Protein AF-A0A6M8W5T5-F1 (afdb_monomer)

pLDDT: mean 90.15, std 16.6, range [39.41, 98.88]

Sequence (174 aa):
MRHSLTGTAMTLIALASTPSLADEFTVELSGLNFVYNGQTNGDIDLVIAPGDSVRWVWVSGSHNVVSGNPDDPDEGEEFFSGVPVPPPAEFLHTFEDAGDFPYHCEIHGGFGMVSTVKVRCPADFNQDLNVNTQDVLAFLNAWTAGEDSADFNSDGTVNTQDVLAFLNAWTSGC

Radius of gyration: 22.2 Å; Cα contacts (8 Å, |Δi|>4): 314; chains: 1; bounding box: 78×30×58 Å

Mean predicted aligned error: 7.52 Å

Foldseek 3Di:
DDDDDDDDDDDPPPPPPDPDQAEEAEWEDDDLFTDHPNATFARDDAEGAAFHKYKYAYDFDWWWKWWDAAPPPCIRVQHTRDATGHPGDMDMDGHRAADKIKIATHVRSVVRRIYIHGYDQLLVLVPPRDNDVVSVVNLVVCLVVQHPSLCSVVPRGRDVVSVVNSVVSSVVDD

Solvent-accessible surface area (backbone atoms only — not comparable to full-atom values): 10021 Å² total; per-residue (Å²): 136,84,84,81,81,83,78,79,81,78,80,78,78,78,79,74,79,69,76,78,71,66,50,80,44,71,35,36,30,45,76,75,29,40,36,40,100,90,28,46,18,74,67,36,87,48,74,44,44,45,52,20,29,45,33,41,37,42,73,36,55,68,46,36,48,27,25,31,54,83,90,43,96,62,46,37,73,87,39,60,67,56,76,67,44,52,54,87,48,72,44,77,50,68,41,56,61,64,44,78,47,36,26,22,17,84,95,37,28,95,77,54,19,29,33,50,46,35,27,45,42,85,40,30,60,71,67,79,83,61,77,48,73,63,17,56,52,46,44,52,52,33,47,76,70,63,36,77,85,26,28,63,71,67,82,85,58,70,52,72,64,18,55,52,47,44,52,50,42,50,72,70,52,107

Nearest PDB structures (foldseek):
  7pcy-assembly1_A  TM=7.914E-01  e=1.635E-06  Ulva prolifera
  7zqe-assembly1_M  TM=7.454E-01  e=1.970E-06  Chlamydomonas reinhardtii
  5fc9-assembly1_D  TM=7.138E-01  e=3.041E-06  Nitrosopumilus maritimus SCM1
  1plb-assembly1_A  TM=7.252E-01  e=1.837E-05  Petroselinum crispum
  1f56-assembly1_A  TM=6.687E-01  e=7.647E-05  Spinacia oleracea

Secondary structure (DSSP, 8-state):
-----------------PPPPPPEEEEEEETTEEEETTEEGGG--EEE-TT-EEEEEE-SSSB--EESSTT-TTTTSS-B--S-BPSS-EEEEE--S-EEEEEE-TTTGGGT-EEEEEE--TT-TTSSS--SHHHHHHHHHHHHHT-GGG-TT-SS--SHHHHHHHHHHHHH--

Structure (mmCIF, N/CA/C/O backbone):
data_AF-A0A6M8W5T5-F1
#
_entry.id   AF-A0A6M8W5T5-F1
#
loop_
_atom_site.group_PDB
_atom_site.id
_atom_site.type_symbol
_atom_site.label_atom_id
_atom_site.label_alt_id
_atom_site.label_comp_id
_atom_site.label_asym_id
_atom_site.label_entity_id
_atom_site.label_seq_id
_atom_site.pdbx_PDB_ins_code
_atom_site.Cartn_x
_atom_site.Cartn_y
_atom_site.Cartn_z
_atom_site.occupancy
_atom_site.B_iso_or_equiv
_atom_site.auth_seq_id
_atom_site.auth_comp_id
_atom_site.auth_asym_id
_atom_site.auth_atom_id
_atom_site.pdbx_PDB_model_num
ATOM 1 N N . MET A 1 1 ? -58.620 10.870 36.377 1.00 42.72 1 MET A N 1
ATOM 2 C CA . MET A 1 1 ? -57.553 11.584 35.644 1.00 42.72 1 MET A CA 1
ATOM 3 C C . MET A 1 1 ? -56.824 10.551 34.804 1.00 42.72 1 MET A C 1
ATOM 5 O O . MET A 1 1 ? -56.357 9.568 35.362 1.00 42.72 1 MET A O 1
ATOM 9 N N . ARG A 1 2 ? -56.865 10.678 33.475 1.00 39.41 2 ARG A N 1
ATOM 10 C CA . ARG A 1 2 ? -56.184 9.772 32.539 1.00 39.41 2 ARG A CA 1
ATOM 11 C C . ARG A 1 2 ? -54.843 10.415 32.191 1.00 39.41 2 ARG A C 1
ATOM 13 O O . ARG A 1 2 ? -54.846 11.505 31.631 1.00 39.41 2 ARG A O 1
ATOM 20 N N . HIS A 1 3 ? -53.730 9.779 32.548 1.00 39.47 3 HIS A N 1
ATOM 21 C CA . HIS A 1 3 ? -52.411 10.203 32.085 1.00 39.47 3 HIS A CA 1
ATOM 22 C C . HIS A 1 3 ? -52.172 9.605 30.697 1.00 39.47 3 HIS A C 1
ATOM 24 O O . HIS A 1 3 ? -52.143 8.388 30.532 1.00 39.47 3 HIS A O 1
ATOM 30 N N . SER A 1 4 ? -52.086 10.481 29.699 1.00 39.97 4 SER A N 1
ATOM 31 C CA . SER A 1 4 ? -51.701 10.147 28.331 1.00 39.97 4 SER A CA 1
ATOM 32 C C . SER A 1 4 ? -50.185 9.976 28.286 1.00 39.97 4 SER A C 1
ATOM 34 O O . SER A 1 4 ? -49.460 10.935 28.538 1.00 39.97 4 SER A O 1
ATOM 36 N N . LEU A 1 5 ? -49.706 8.770 27.983 1.00 47.69 5 LEU A N 1
ATOM 37 C CA . LEU A 1 5 ? -48.304 8.513 27.659 1.00 47.69 5 LEU A CA 1
ATOM 38 C C . LEU A 1 5 ? -48.113 8.792 26.164 1.00 47.69 5 LEU A C 1
ATOM 40 O O . LEU A 1 5 ? -48.530 8.002 25.321 1.00 47.69 5 LEU A O 1
ATOM 44 N N . THR A 1 6 ? -47.526 9.937 25.828 1.00 47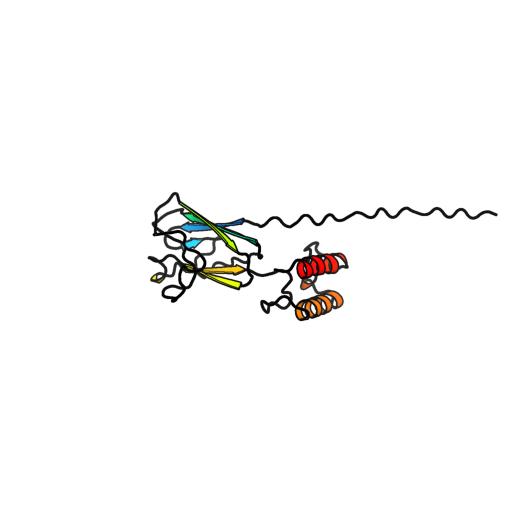.41 6 THR A N 1
ATOM 45 C CA . THR A 1 6 ? -47.019 10.214 24.479 1.00 47.41 6 THR A CA 1
ATOM 46 C C . THR A 1 6 ? -45.686 9.494 24.314 1.00 47.41 6 THR A C 1
ATOM 48 O O . THR A 1 6 ? -44.677 9.936 24.858 1.00 47.41 6 THR A O 1
ATOM 51 N N . GLY A 1 7 ? -45.692 8.361 23.610 1.00 40.75 7 GLY A N 1
ATOM 52 C CA . GLY A 1 7 ? -44.473 7.676 23.191 1.00 40.75 7 GLY A CA 1
ATOM 53 C C . GLY A 1 7 ? -43.832 8.421 22.024 1.00 40.75 7 GLY A C 1
ATO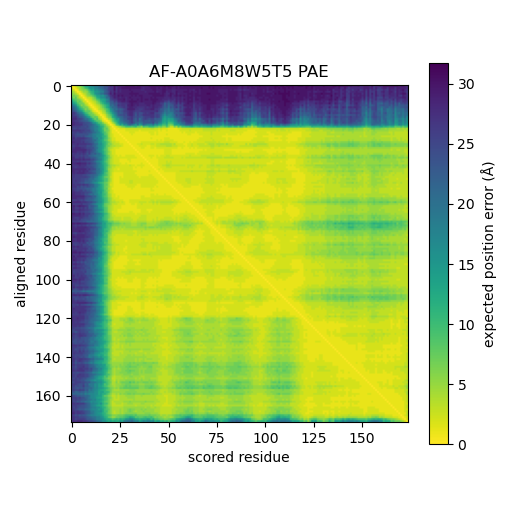M 54 O O . GLY A 1 7 ? -44.422 8.516 20.950 1.00 40.75 7 GLY A O 1
ATOM 55 N N . THR A 1 8 ? -42.641 8.970 22.235 1.00 52.69 8 THR A N 1
ATOM 56 C CA . THR A 1 8 ? -41.778 9.474 21.165 1.00 52.69 8 THR A CA 1
ATOM 57 C C . THR A 1 8 ? -41.248 8.280 20.376 1.00 52.69 8 THR A C 1
ATOM 59 O O . THR A 1 8 ? -40.567 7.418 20.926 1.00 52.69 8 THR A O 1
ATOM 62 N N . ALA A 1 9 ? -41.582 8.207 19.088 1.00 47.34 9 ALA A N 1
ATOM 63 C CA . ALA A 1 9 ? -40.985 7.244 18.175 1.00 47.34 9 ALA A CA 1
ATOM 64 C C . ALA A 1 9 ? -39.508 7.613 17.974 1.00 47.34 9 ALA A C 1
ATOM 66 O O . ALA A 1 9 ? -39.195 8.662 17.416 1.00 47.34 9 ALA A O 1
ATOM 67 N N . MET A 1 10 ? -38.607 6.771 18.477 1.00 46.09 10 MET A N 1
ATOM 68 C CA . MET A 1 10 ? -37.177 6.858 18.206 1.00 46.09 10 MET A CA 1
ATOM 69 C C . MET A 1 10 ? -36.959 6.298 16.800 1.00 46.09 10 MET A C 1
ATOM 71 O O . MET A 1 10 ? -37.089 5.096 16.575 1.00 46.09 10 MET A O 1
ATOM 75 N N . THR A 1 11 ? -36.731 7.181 15.831 1.00 45.66 11 THR A N 1
ATOM 76 C CA . THR A 1 11 ? -36.422 6.784 14.458 1.00 45.66 11 THR A CA 1
ATOM 77 C C . THR A 1 11 ? -35.074 6.075 14.464 1.00 45.66 11 THR A C 1
ATOM 79 O O . THR A 1 11 ? -34.041 6.698 14.696 1.00 45.66 11 THR A O 1
ATOM 82 N N . LEU A 1 12 ? -35.092 4.764 14.240 1.00 42.62 12 LEU A N 1
ATOM 83 C CA . LEU A 1 12 ? -33.890 3.978 14.008 1.00 42.62 12 LEU A CA 1
ATOM 84 C C . LEU A 1 12 ? -33.344 4.395 12.635 1.00 42.62 12 LEU A C 1
ATOM 86 O O . LEU A 1 12 ? -33.895 4.012 11.603 1.00 42.62 12 LEU A O 1
ATOM 90 N N . ILE A 1 13 ? -32.314 5.241 12.615 1.00 50.00 13 ILE A N 1
ATOM 91 C CA . ILE A 1 13 ? -31.537 5.482 11.399 1.00 50.00 13 ILE A CA 1
ATOM 92 C C . ILE A 1 13 ? -30.763 4.190 11.164 1.00 50.00 13 ILE A C 1
ATOM 94 O O . ILE A 1 13 ? -29.824 3.879 11.893 1.00 50.00 13 ILE A O 1
ATOM 98 N N . ALA A 1 14 ? -31.208 3.396 10.192 1.00 44.97 14 ALA A N 1
ATOM 99 C CA . ALA A 1 14 ? -30.403 2.307 9.675 1.00 44.97 14 ALA A CA 1
ATOM 100 C C . ALA A 1 14 ? -29.164 2.937 9.027 1.00 44.97 14 ALA A C 1
ATOM 102 O O . ALA A 1 14 ? -29.251 3.509 7.941 1.00 44.97 14 ALA A O 1
ATOM 103 N N . LEU A 1 15 ? -28.034 2.883 9.731 1.00 48.03 15 LEU A N 1
ATOM 104 C CA . LEU A 1 15 ? -26.717 3.097 9.148 1.00 48.03 15 LEU A CA 1
ATOM 105 C C . LEU A 1 15 ? -26.508 1.952 8.158 1.00 48.03 15 LEU A C 1
ATOM 107 O O . LEU A 1 15 ? -26.137 0.845 8.540 1.00 48.03 15 LEU A O 1
ATOM 111 N N . ALA A 1 16 ? -26.852 2.186 6.895 1.00 46.28 16 ALA A N 1
ATOM 112 C CA . ALA A 1 16 ? -26.384 1.333 5.823 1.00 46.28 16 ALA A CA 1
ATOM 113 C C . ALA A 1 16 ? -24.865 1.511 5.781 1.00 46.28 16 ALA A C 1
ATOM 115 O O . ALA A 1 16 ? -24.383 2.562 5.364 1.00 46.28 16 ALA A O 1
ATOM 116 N N . SER A 1 17 ? -24.126 0.516 6.267 1.00 44.91 17 SER A N 1
ATOM 117 C CA . SER A 1 17 ? -22.709 0.372 5.973 1.00 44.91 17 SER A CA 1
ATOM 118 C C . SER A 1 17 ? -22.602 0.185 4.465 1.00 44.91 17 SER A C 1
ATOM 120 O O . SER A 1 17 ? -22.859 -0.892 3.926 1.00 44.91 17 SER A O 1
ATOM 122 N N . THR A 1 18 ? -22.322 1.271 3.749 1.00 46.09 18 THR A N 1
ATOM 123 C CA . THR A 1 18 ? -21.820 1.152 2.386 1.00 46.09 18 THR A CA 1
ATOM 124 C C . THR A 1 18 ? -20.559 0.302 2.482 1.00 46.09 18 THR A C 1
ATOM 126 O O . THR A 1 18 ? -19.705 0.647 3.303 1.00 46.09 18 THR A O 1
ATOM 129 N N . PRO A 1 19 ? -20.430 -0.803 1.726 1.00 47.81 19 PRO A N 1
ATOM 130 C CA . PRO A 1 19 ? -19.127 -1.434 1.606 1.00 47.81 19 PRO A CA 1
ATOM 131 C C . PRO A 1 19 ? -18.157 -0.333 1.185 1.00 47.81 19 PRO A C 1
ATOM 133 O O . PRO A 1 19 ? -18.463 0.426 0.259 1.00 47.81 19 PRO A O 1
ATOM 136 N N . SER A 1 20 ? -17.058 -0.186 1.924 1.00 57.50 20 SER A N 1
ATOM 137 C CA . SER A 1 20 ? -15.935 0.603 1.438 1.00 57.50 20 SER A CA 1
ATOM 138 C C . SER A 1 20 ? -15.617 0.056 0.052 1.00 57.50 20 SER A C 1
ATOM 140 O O . SER A 1 20 ? -15.430 -1.152 -0.098 1.00 57.50 20 SER A O 1
ATOM 142 N N . LEU A 1 21 ? -15.699 0.895 -0.978 1.00 65.12 21 LEU A N 1
ATOM 143 C CA . LEU A 1 21 ? -15.185 0.501 -2.283 1.00 65.12 21 LEU A CA 1
ATOM 144 C C . LEU A 1 21 ? -13.679 0.293 -2.105 1.00 65.12 21 LEU A C 1
ATOM 146 O O . LEU A 1 21 ? -13.058 1.058 -1.377 1.00 65.12 21 LEU A O 1
ATOM 150 N N . ALA A 1 22 ? -13.130 -0.745 -2.732 1.00 84.56 22 ALA A N 1
ATOM 151 C CA . ALA A 1 22 ? -11.688 -0.890 -2.873 1.00 84.56 22 ALA A CA 1
ATOM 152 C C . ALA A 1 22 ? -11.108 0.400 -3.468 1.00 84.56 22 ALA A C 1
ATOM 154 O O . ALA A 1 22 ? -11.587 0.860 -4.516 1.00 84.56 22 ALA A O 1
ATOM 155 N N . ASP A 1 23 ? -10.115 0.975 -2.798 1.00 93.25 23 ASP A N 1
ATOM 156 C CA . ASP A 1 23 ? -9.434 2.178 -3.254 1.00 93.25 23 ASP A CA 1
ATOM 157 C C . ASP A 1 23 ? -8.345 1.824 -4.278 1.00 93.25 23 ASP A C 1
ATOM 159 O O . ASP A 1 23 ? -7.817 0.710 -4.329 1.00 93.25 23 ASP A O 1
ATOM 163 N N . GLU A 1 24 ? -8.013 2.786 -5.141 1.00 96.62 24 GLU A N 1
ATOM 164 C CA . GLU A 1 24 ? -6.938 2.649 -6.122 1.00 96.62 24 GLU A CA 1
ATOM 165 C C . GLU A 1 24 ? -5.869 3.722 -5.898 1.00 96.62 24 GLU A C 1
ATOM 167 O O . GLU A 1 24 ? -6.149 4.924 -5.913 1.00 96.62 24 GLU A O 1
ATOM 172 N N . PHE A 1 25 ? -4.622 3.283 -5.753 1.00 98.12 25 PHE A N 1
ATOM 173 C CA . PHE A 1 25 ? -3.457 4.131 -5.521 1.00 98.12 25 PHE A CA 1
ATOM 174 C C . PHE A 1 25 ? -2.571 4.156 -6.762 1.00 98.12 25 PHE A C 1
ATOM 176 O O . PHE A 1 25 ? -2.310 3.121 -7.363 1.00 98.12 25 PHE A O 1
ATOM 183 N N . THR A 1 26 ? -2.077 5.329 -7.163 1.00 98.56 26 THR A N 1
ATOM 184 C CA . THR A 1 26 ? -1.226 5.460 -8.359 1.00 98.56 26 THR A CA 1
ATOM 185 C C . THR A 1 26 ? 0.239 5.673 -7.990 1.00 98.56 26 THR A C 1
ATOM 187 O O . THR A 1 26 ? 0.566 6.648 -7.318 1.00 98.56 26 THR A O 1
ATOM 190 N N . VAL A 1 27 ? 1.123 4.811 -8.495 1.00 98.81 27 VAL A N 1
ATOM 191 C CA . VAL A 1 27 ? 2.585 4.933 -8.402 1.00 98.81 27 VAL A CA 1
ATOM 192 C C . VAL A 1 27 ? 3.153 5.225 -9.789 1.00 98.81 27 VAL A C 1
ATOM 194 O O . VAL A 1 27 ? 2.951 4.469 -10.737 1.00 98.81 27 VAL A O 1
ATOM 197 N N . GLU A 1 28 ? 3.903 6.309 -9.933 1.00 98.75 28 GLU A N 1
ATOM 198 C CA . GLU A 1 28 ? 4.519 6.675 -11.209 1.00 98.75 28 GLU A CA 1
ATOM 199 C C . GLU A 1 28 ? 5.922 6.076 -11.350 1.00 98.75 28 GLU A C 1
ATOM 201 O O . GLU A 1 28 ? 6.712 6.072 -10.409 1.00 98.75 28 GLU A O 1
ATOM 206 N N . LEU A 1 29 ? 6.265 5.607 -12.550 1.00 98.62 29 LEU A N 1
ATOM 207 C CA . LEU A 1 29 ? 7.611 5.171 -12.915 1.00 98.62 29 LEU A CA 1
ATOM 208 C C . LEU A 1 29 ? 8.272 6.288 -13.725 1.00 98.62 29 LEU A C 1
ATOM 210 O O . LEU A 1 29 ? 7.935 6.521 -14.891 1.00 98.62 29 LEU A O 1
ATOM 214 N N . SER A 1 30 ? 9.193 7.009 -13.086 1.00 97.94 30 SER A N 1
ATOM 215 C CA . SER A 1 30 ? 9.803 8.227 -13.620 1.00 97.94 30 SER A CA 1
ATOM 216 C C . SER A 1 30 ? 11.308 8.267 -13.346 1.00 97.94 30 SER A C 1
ATOM 218 O O . SER A 1 30 ? 11.761 8.159 -12.206 1.00 97.94 30 SER A O 1
ATOM 220 N N . GLY A 1 31 ? 12.115 8.434 -14.395 1.00 96.19 31 GLY A N 1
ATOM 221 C CA . GLY A 1 31 ? 13.569 8.337 -14.322 1.00 96.19 31 GLY A CA 1
ATOM 222 C C . GLY A 1 31 ? 14.025 6.949 -13.870 1.00 96.19 31 GLY A C 1
ATOM 223 O O . GLY A 1 31 ? 13.847 5.978 -14.589 1.00 96.19 31 GLY A O 1
ATOM 224 N N . LEU A 1 32 ? 14.642 6.874 -12.691 1.00 96.06 32 LEU A N 1
ATOM 225 C CA . LEU A 1 32 ? 15.043 5.620 -12.036 1.00 96.06 32 LEU A CA 1
ATOM 226 C C . LEU A 1 32 ? 14.222 5.360 -10.764 1.00 96.06 32 LEU A C 1
ATOM 228 O O . LEU A 1 32 ? 14.692 4.681 -9.855 1.00 96.06 32 LEU A O 1
ATOM 232 N N . ASN A 1 33 ? 13.032 5.957 -10.669 1.00 98.44 33 ASN A N 1
ATOM 233 C CA . ASN A 1 33 ? 12.254 5.969 -9.443 1.00 98.44 33 ASN A CA 1
ATOM 234 C C . ASN A 1 33 ? 10.835 5.447 -9.657 1.00 98.44 33 ASN A C 1
ATOM 236 O O . ASN A 1 33 ? 10.162 5.826 -10.618 1.00 98.44 33 ASN A O 1
ATOM 240 N N . PHE A 1 34 ? 10.360 4.664 -8.694 1.00 98.69 34 PHE A N 1
ATOM 241 C CA . PHE A 1 34 ? 8.951 4.689 -8.318 1.00 98.69 34 PHE A CA 1
ATOM 242 C C . PHE A 1 34 ? 8.671 5.992 -7.575 1.00 98.69 34 PHE A C 1
ATOM 244 O O . PHE A 1 34 ? 9.506 6.413 -6.773 1.00 98.69 34 PHE A O 1
ATOM 251 N N . VAL A 1 35 ? 7.529 6.625 -7.830 1.00 98.69 35 VAL A N 1
ATOM 252 C CA . VAL A 1 35 ? 7.134 7.900 -7.225 1.00 98.69 35 VAL A CA 1
ATOM 253 C C . VAL A 1 35 ? 5.701 7.811 -6.715 1.00 98.69 35 VAL A C 1
ATOM 255 O O . VAL A 1 35 ? 4.788 7.485 -7.470 1.00 98.69 35 VAL A O 1
ATOM 258 N N . TYR A 1 36 ? 5.499 8.145 -5.444 1.00 98.50 36 TYR A N 1
ATOM 259 C CA . TYR A 1 36 ? 4.181 8.234 -4.814 1.00 98.50 36 TYR A CA 1
ATOM 260 C C . TYR A 1 36 ? 4.186 9.379 -3.804 1.00 98.50 36 TYR A C 1
ATOM 262 O O . TYR A 1 36 ? 5.097 9.465 -2.987 1.00 98.50 36 TYR A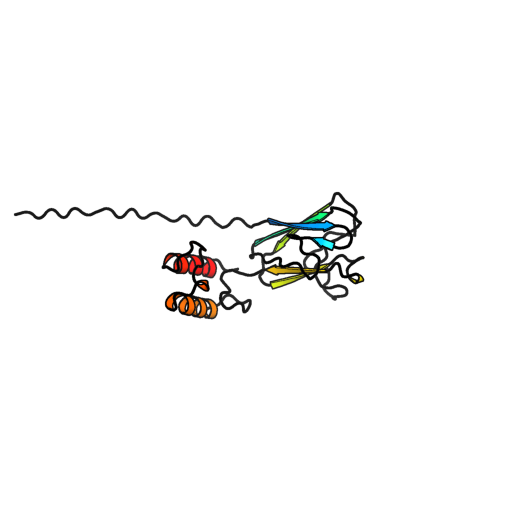 O 1
ATOM 270 N N . ASN A 1 37 ? 3.217 10.298 -3.883 1.00 96.88 37 ASN A N 1
ATOM 271 C CA . ASN A 1 37 ? 3.110 11.460 -2.984 1.00 96.88 37 ASN A CA 1
ATOM 272 C C . ASN A 1 37 ? 4.426 12.250 -2.780 1.00 96.88 37 ASN A C 1
ATOM 274 O O . ASN A 1 37 ? 4.688 12.798 -1.711 1.00 96.88 37 ASN A O 1
ATOM 278 N N . GLY A 1 38 ? 5.268 12.324 -3.818 1.00 96.00 38 GLY A N 1
ATOM 279 C CA . GLY A 1 38 ? 6.568 13.006 -3.780 1.00 96.00 38 GLY A CA 1
ATOM 280 C C . GLY A 1 38 ? 7.706 12.217 -3.118 1.00 96.00 38 GLY A C 1
ATOM 281 O O . GLY A 1 38 ? 8.837 12.699 -3.112 1.00 96.00 38 GLY A O 1
ATOM 282 N N . GLN A 1 39 ? 7.434 11.020 -2.600 1.00 98.25 39 GLN A N 1
ATOM 283 C CA . GLN A 1 39 ? 8.429 10.062 -2.120 1.00 98.25 39 GLN A CA 1
ATOM 284 C C . GLN A 1 39 ? 8.911 9.174 -3.266 1.00 98.25 39 GLN A C 1
ATOM 286 O O . GLN A 1 39 ? 8.212 9.013 -4.271 1.00 98.25 39 GLN A O 1
ATOM 291 N N . THR A 1 40 ? 10.097 8.582 -3.111 1.00 98.38 40 THR A N 1
ATOM 292 C CA . THR A 1 40 ? 10.706 7.751 -4.153 1.00 98.38 40 THR A CA 1
ATOM 293 C C . THR A 1 40 ? 11.239 6.425 -3.633 1.00 98.38 40 THR A C 1
ATOM 295 O O . THR A 1 40 ? 11.903 6.398 -2.601 1.00 98.38 40 THR A O 1
ATOM 298 N N . ASN A 1 41 ? 11.043 5.351 -4.402 1.00 97.94 41 ASN A N 1
ATOM 299 C CA . ASN A 1 41 ? 11.620 4.025 -4.145 1.00 97.94 41 ASN A CA 1
ATOM 300 C C . ASN A 1 41 ? 11.376 3.531 -2.705 1.00 97.94 41 ASN A C 1
ATOM 302 O O . ASN A 1 41 ? 10.232 3.503 -2.253 1.00 97.94 41 ASN A O 1
ATOM 306 N N . GLY A 1 42 ? 12.436 3.150 -1.986 1.00 95.88 42 GLY A N 1
ATOM 307 C CA . GLY A 1 42 ? 12.360 2.653 -0.612 1.00 95.88 42 GLY A CA 1
ATOM 308 C C . GLY A 1 42 ? 11.889 3.685 0.417 1.00 95.88 42 GLY A C 1
ATOM 309 O O . GLY A 1 42 ? 11.568 3.296 1.534 1.00 95.88 42 GLY A O 1
ATOM 310 N N . ASP A 1 43 ? 11.811 4.971 0.054 1.00 97.75 43 ASP A N 1
ATOM 311 C CA . ASP A 1 43 ? 11.282 6.028 0.927 1.00 97.75 43 ASP A CA 1
ATOM 312 C C . ASP A 1 43 ? 9.758 6.215 0.788 1.00 97.75 43 ASP A C 1
ATOM 314 O O . ASP A 1 43 ? 9.178 7.039 1.499 1.00 97.75 43 ASP A O 1
ATOM 318 N N . ILE A 1 44 ? 9.105 5.507 -0.143 1.00 98.38 44 ILE A N 1
ATOM 319 C CA . ILE A 1 44 ? 7.643 5.524 -0.299 1.00 98.38 44 ILE A CA 1
ATOM 320 C C . ILE A 1 44 ? 6.985 4.916 0.944 1.00 98.38 44 ILE A C 1
ATOM 322 O O . ILE A 1 44 ? 7.326 3.810 1.356 1.00 98.38 44 ILE A O 1
ATOM 326 N N . ASP A 1 45 ? 5.999 5.621 1.506 1.00 96.75 45 ASP A N 1
ATOM 327 C CA . ASP A 1 45 ? 5.140 5.106 2.574 1.00 96.75 45 ASP A CA 1
ATOM 328 C C . ASP A 1 45 ? 3.722 4.882 2.039 1.00 96.75 45 ASP A C 1
ATOM 330 O O . ASP A 1 45 ? 2.805 5.676 2.249 1.00 96.75 45 ASP A O 1
ATOM 334 N N . LEU A 1 46 ? 3.572 3.811 1.260 1.00 97.56 46 LEU A N 1
ATOM 335 C CA . LEU A 1 46 ? 2.291 3.381 0.714 1.00 97.56 46 LEU A CA 1
ATOM 336 C C . LEU A 1 46 ? 1.694 2.306 1.625 1.00 97.56 46 LEU A C 1
ATOM 338 O O . LEU A 1 46 ? 2.120 1.150 1.599 1.00 97.56 46 LEU A O 1
ATOM 342 N N . VAL A 1 47 ? 0.714 2.718 2.429 1.00 96.38 47 VAL A N 1
ATOM 343 C CA . VAL A 1 47 ? -0.102 1.840 3.272 1.00 96.38 47 VAL A CA 1
ATOM 344 C C . VAL A 1 47 ? -1.511 1.785 2.695 1.00 96.38 47 VAL A C 1
ATOM 346 O O . VAL A 1 47 ? -2.121 2.835 2.499 1.00 96.38 47 VAL A O 1
ATOM 349 N N . ILE A 1 48 ? -2.003 0.580 2.424 1.00 95.88 48 ILE A N 1
ATOM 350 C CA . ILE A 1 48 ? -3.329 0.324 1.838 1.00 95.88 48 ILE A CA 1
ATOM 351 C C . ILE A 1 48 ? -4.073 -0.741 2.649 1.00 95.88 48 ILE A C 1
ATOM 353 O O . ILE A 1 48 ? -3.460 -1.419 3.480 1.00 95.88 48 ILE A O 1
ATOM 357 N N . ALA A 1 49 ? -5.371 -0.905 2.416 1.00 93.44 49 ALA A N 1
ATOM 358 C CA . ALA A 1 49 ? -6.168 -1.970 3.010 1.00 93.44 49 ALA A CA 1
ATOM 359 C C . ALA A 1 49 ? -6.261 -3.200 2.082 1.00 93.44 49 ALA A C 1
ATOM 361 O O . ALA A 1 49 ? -6.119 -3.076 0.865 1.00 93.44 49 ALA A O 1
ATOM 362 N N . PRO A 1 50 ? -6.514 -4.398 2.636 1.00 92.94 50 PRO A N 1
ATOM 363 C CA . PRO A 1 50 ? -6.937 -5.555 1.853 1.00 92.94 50 PRO A CA 1
ATOM 364 C C . PRO A 1 50 ? -8.114 -5.217 0.926 1.00 92.94 50 PRO A C 1
ATOM 366 O O . PRO A 1 50 ? -9.066 -4.549 1.333 1.00 92.94 50 PRO A O 1
ATOM 369 N N . GLY A 1 51 ? -8.034 -5.675 -0.319 1.00 93.38 51 GLY A N 1
ATOM 370 C CA . GLY A 1 51 ? -8.957 -5.371 -1.410 1.00 93.38 51 GLY A CA 1
ATOM 371 C C . GLY A 1 51 ? -8.575 -4.137 -2.235 1.00 93.38 51 GLY A C 1
ATOM 372 O O . GLY A 1 51 ? -9.084 -3.985 -3.347 1.00 93.38 51 GLY A O 1
ATOM 373 N N . ASP A 1 52 ? -7.673 -3.275 -1.757 1.00 96.31 52 ASP A N 1
ATOM 374 C CA . ASP A 1 52 ? -7.218 -2.106 -2.513 1.00 96.31 52 ASP A CA 1
ATOM 375 C C . ASP A 1 52 ? -6.291 -2.499 -3.668 1.00 96.31 52 ASP A C 1
ATOM 377 O O . ASP A 1 52 ? -5.670 -3.566 -3.698 1.00 96.31 52 ASP A O 1
ATOM 381 N N . SER A 1 53 ? -6.178 -1.608 -4.652 1.00 97.88 53 SER A N 1
ATOM 382 C CA . SER A 1 53 ? -5.330 -1.812 -5.824 1.00 97.88 53 SER A CA 1
ATOM 383 C C . SER A 1 53 ? -4.252 -0.748 -5.964 1.00 97.88 53 SER A C 1
ATOM 385 O O . SER A 1 53 ? -4.464 0.429 -5.677 1.00 97.88 53 SER A O 1
ATOM 387 N N . VAL A 1 54 ? -3.098 -1.147 -6.496 1.00 98.81 54 VAL A N 1
ATOM 388 C CA . VAL A 1 54 ? -2.040 -0.224 -6.909 1.00 98.81 54 VAL A CA 1
ATOM 389 C C . VAL A 1 54 ? -1.927 -0.244 -8.427 1.00 98.81 54 VAL A C 1
ATOM 391 O O . VAL A 1 54 ? -1.765 -1.295 -9.052 1.00 98.81 54 VAL A O 1
ATOM 394 N N . ARG A 1 55 ? -2.028 0.942 -9.028 1.00 98.75 55 ARG A N 1
ATOM 395 C CA . ARG A 1 55 ? -1.776 1.204 -10.440 1.00 98.75 55 ARG A CA 1
ATOM 396 C C . ARG A 1 55 ? -0.387 1.798 -10.602 1.00 98.75 55 ARG A C 1
ATOM 398 O O . ARG A 1 55 ? -0.131 2.929 -10.194 1.00 98.75 55 ARG A O 1
ATOM 405 N N . TRP A 1 56 ? 0.491 1.081 -11.278 1.00 98.88 56 TRP A N 1
ATOM 406 C CA . TRP A 1 56 ? 1.768 1.615 -11.724 1.00 98.88 56 TRP A CA 1
ATOM 407 C C . TRP A 1 56 ? 1.617 2.241 -13.109 1.00 98.88 56 TRP A C 1
ATOM 409 O O . TRP A 1 56 ? 1.056 1.619 -14.012 1.00 98.88 56 TRP A O 1
ATOM 419 N N . VAL A 1 57 ? 2.113 3.467 -13.289 1.00 98.81 57 VAL A N 1
ATOM 420 C CA . VAL A 1 57 ? 1.984 4.242 -14.536 1.00 98.81 57 VAL A CA 1
ATOM 421 C C . VAL A 1 57 ? 3.357 4.672 -15.037 1.00 98.81 57 VAL A C 1
ATOM 423 O O . VAL A 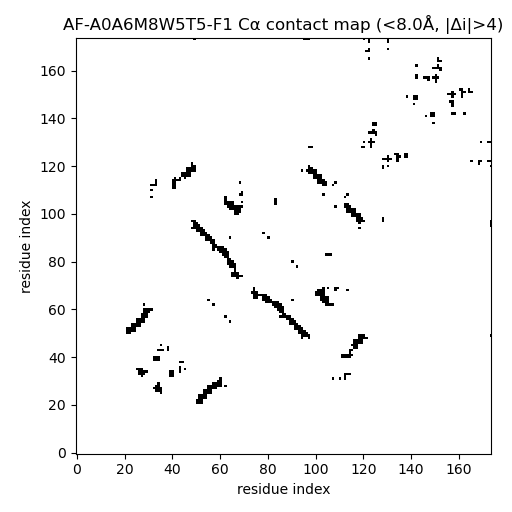1 57 ? 4.120 5.325 -14.328 1.00 98.81 57 VAL A O 1
ATOM 426 N N . TRP A 1 58 ? 3.677 4.340 -16.286 1.00 98.56 58 TRP A N 1
ATOM 427 C CA . TRP A 1 58 ? 4.968 4.656 -16.881 1.00 98.56 58 TRP A CA 1
ATOM 428 C C . TRP A 1 58 ? 4.970 6.092 -17.383 1.00 98.56 58 TRP A C 1
ATOM 430 O O . TRP A 1 58 ? 4.245 6.435 -18.319 1.00 98.56 58 TRP A O 1
ATOM 440 N N . VAL A 1 59 ? 5.836 6.918 -16.802 1.00 98.62 59 VAL A N 1
ATOM 441 C CA . VAL A 1 59 ? 6.005 8.327 -17.179 1.00 98.62 59 VAL A CA 1
ATOM 442 C C . VAL A 1 59 ? 7.226 8.512 -18.080 1.00 98.62 59 VAL A C 1
ATOM 444 O O . VAL A 1 59 ? 7.181 9.268 -19.051 1.00 98.62 59 VAL A O 1
ATOM 447 N N . SER A 1 60 ? 8.324 7.805 -17.807 1.00 98.25 60 SER A N 1
ATOM 448 C CA . SER A 1 60 ? 9.550 7.856 -18.618 1.00 98.25 60 SER A CA 1
ATOM 449 C C . SER A 1 60 ? 10.392 6.595 -18.429 1.00 98.25 60 SER A C 1
ATOM 451 O O . SER A 1 60 ? 10.184 5.890 -17.453 1.00 98.25 60 SER A O 1
ATOM 453 N N . GLY A 1 61 ? 11.366 6.361 -19.314 1.00 97.12 61 GLY A N 1
ATOM 454 C CA . GLY A 1 61 ? 12.290 5.224 -19.208 1.00 97.12 61 GLY A CA 1
ATOM 455 C C . GLY A 1 61 ? 11.652 3.891 -19.599 1.00 97.12 61 GLY A C 1
ATOM 456 O O . GLY A 1 61 ? 10.479 3.847 -19.941 1.00 97.12 61 GLY A O 1
ATOM 457 N N . SER A 1 62 ? 12.433 2.810 -19.625 1.00 98.12 62 SER A N 1
ATOM 458 C CA . SER A 1 62 ? 11.925 1.458 -19.895 1.00 98.12 62 SER A CA 1
ATOM 459 C C . SER A 1 62 ? 11.910 0.677 -18.592 1.00 98.12 62 SER A C 1
ATOM 461 O O . SER A 1 62 ? 12.973 0.488 -18.008 1.00 98.12 62 SER A O 1
ATOM 463 N N . HIS A 1 63 ? 10.744 0.230 -18.135 1.00 98.62 63 HIS A N 1
ATOM 464 C CA . HIS A 1 63 ? 10.601 -0.373 -16.807 1.00 98.62 63 HIS A CA 1
ATOM 465 C C . HIS A 1 63 ? 9.598 -1.518 -16.783 1.00 98.62 63 HIS A C 1
ATOM 467 O O . HIS A 1 63 ? 8.803 -1.679 -17.709 1.00 98.62 63 HIS A O 1
ATOM 473 N N . ASN A 1 64 ? 9.627 -2.267 -15.690 1.00 98.56 64 ASN A N 1
ATOM 474 C CA . ASN A 1 64 ? 8.589 -3.186 -15.262 1.00 98.56 64 ASN A CA 1
ATOM 475 C C . ASN A 1 64 ? 8.396 -3.119 -13.748 1.00 98.56 64 ASN A C 1
ATOM 477 O O . ASN A 1 64 ? 9.123 -2.405 -13.053 1.00 98.56 64 ASN A O 1
ATOM 481 N N . VAL A 1 65 ? 7.379 -3.833 -13.283 1.00 98.69 65 VAL A N 1
ATOM 482 C CA . VAL A 1 65 ? 7.037 -4.001 -11.878 1.00 98.69 65 VAL A CA 1
ATOM 483 C C . VAL A 1 65 ? 6.979 -5.497 -11.611 1.00 98.69 65 VAL A C 1
ATOM 485 O O . VAL A 1 65 ? 6.204 -6.218 -12.247 1.00 98.69 65 VAL A O 1
ATOM 488 N N . VAL A 1 66 ? 7.826 -5.947 -10.698 1.00 98.56 66 VAL A N 1
ATOM 489 C CA . VAL A 1 66 ? 7.996 -7.353 -10.342 1.00 98.56 66 VAL A CA 1
ATOM 490 C C . VAL A 1 66 ? 7.933 -7.469 -8.831 1.00 98.56 66 VAL A C 1
ATOM 492 O O . VAL A 1 66 ? 8.622 -6.716 -8.144 1.00 98.56 66 VAL A O 1
ATOM 495 N N . SER A 1 67 ? 7.082 -8.350 -8.313 1.00 98.50 67 SER A N 1
ATOM 496 C CA . SER A 1 67 ? 7.004 -8.634 -6.878 1.00 98.50 67 SER A CA 1
ATOM 497 C C . SER A 1 67 ? 8.296 -9.275 -6.364 1.00 98.50 67 SER A C 1
ATOM 499 O O . SER A 1 67 ? 8.982 -9.961 -7.114 1.00 98.50 67 SER A O 1
ATOM 501 N N . GLY A 1 68 ? 8.599 -9.117 -5.079 1.00 97.62 68 GLY A N 1
ATOM 502 C CA . GLY A 1 68 ? 9.830 -9.618 -4.461 1.00 97.62 68 GLY A CA 1
ATOM 503 C C . GLY A 1 68 ? 10.957 -8.582 -4.441 1.00 97.62 68 GLY A C 1
ATOM 504 O O . GLY A 1 68 ? 10.885 -7.526 -5.087 1.00 97.62 68 GLY A O 1
ATOM 505 N N . ASN A 1 69 ? 12.011 -8.871 -3.677 1.00 96.06 69 ASN A N 1
ATOM 506 C CA . ASN A 1 69 ? 13.263 -8.125 -3.782 1.00 96.06 69 ASN A CA 1
ATOM 507 C C . ASN A 1 69 ? 14.073 -8.637 -4.985 1.00 96.06 69 ASN A C 1
ATOM 509 O O . ASN A 1 69 ? 13.855 -9.760 -5.436 1.00 96.06 69 ASN A O 1
ATOM 513 N N . PRO A 1 70 ? 15.024 -7.839 -5.500 1.00 95.38 70 PRO A N 1
ATOM 514 C CA . PRO A 1 70 ? 15.928 -8.314 -6.540 1.00 95.38 70 PRO A CA 1
ATOM 515 C C . PRO A 1 70 ? 16.659 -9.590 -6.115 1.00 95.38 70 PRO A C 1
ATOM 517 O O . PRO A 1 70 ? 17.199 -9.641 -5.007 1.00 95.38 70 PRO A O 1
ATOM 520 N N . ASP A 1 71 ? 16.720 -10.567 -7.020 1.00 91.31 71 ASP A N 1
ATOM 521 C CA . ASP A 1 71 ? 17.389 -11.864 -6.837 1.00 91.31 71 ASP A CA 1
ATOM 522 C C . ASP A 1 71 ? 16.703 -12.821 -5.834 1.00 91.31 71 ASP A C 1
ATOM 524 O O . ASP A 1 71 ? 17.255 -13.892 -5.537 1.00 91.31 71 ASP A O 1
ATOM 528 N N . ASP A 1 72 ? 15.511 -12.480 -5.327 1.00 92.00 72 ASP A N 1
ATOM 529 C CA . ASP A 1 72 ? 14.706 -13.406 -4.526 1.00 92.00 72 ASP A CA 1
ATOM 530 C C . ASP A 1 72 ? 14.266 -14.612 -5.390 1.00 92.00 72 ASP A C 1
ATOM 532 O O . ASP A 1 72 ? 13.962 -14.467 -6.577 1.00 92.00 72 ASP A O 1
ATOM 536 N N . PRO A 1 73 ? 14.239 -15.840 -4.836 1.00 93.50 73 PRO A N 1
ATOM 537 C CA . PRO A 1 73 ? 13.912 -17.043 -5.605 1.00 93.50 73 PRO A CA 1
ATOM 538 C C . PRO A 1 73 ? 12.461 -17.079 -6.110 1.00 93.50 73 PRO A C 1
ATOM 540 O O . PRO A 1 73 ? 12.182 -17.805 -7.062 1.00 93.50 73 PRO A O 1
ATOM 543 N N . ASP A 1 74 ? 11.576 -16.334 -5.454 1.00 92.25 74 ASP A N 1
ATOM 544 C CA . ASP A 1 74 ? 10.145 -16.167 -5.713 1.00 92.25 74 ASP A CA 1
ATOM 545 C C . ASP A 1 74 ? 9.814 -14.798 -6.346 1.00 92.25 74 ASP A C 1
ATOM 547 O O . ASP A 1 74 ? 8.652 -14.387 -6.409 1.00 92.25 74 ASP A O 1
ATOM 551 N N . GLU A 1 75 ? 10.828 -14.084 -6.849 1.00 94.25 75 GLU A N 1
ATOM 552 C CA . GLU A 1 75 ? 10.633 -12.848 -7.603 1.00 94.25 75 GLU A CA 1
ATOM 553 C C . GLU A 1 75 ? 9.629 -13.058 -8.756 1.00 94.25 75 GLU A C 1
ATOM 555 O O . GLU A 1 75 ? 9.751 -13.964 -9.584 1.00 94.25 75 GLU A O 1
ATOM 560 N N . GLY A 1 76 ? 8.623 -12.186 -8.815 1.00 96.62 76 GLY A N 1
ATOM 561 C CA . GLY A 1 76 ? 7.583 -12.188 -9.839 1.00 96.62 76 GLY A CA 1
ATOM 562 C C . GLY A 1 76 ? 6.507 -13.266 -9.697 1.00 96.62 76 GLY A C 1
ATOM 563 O O . GLY A 1 76 ? 5.627 -13.320 -10.560 1.00 96.62 76 GLY A O 1
ATOM 564 N N . GLU A 1 77 ? 6.539 -14.109 -8.654 1.00 96.31 77 GLU A N 1
ATOM 565 C CA . GLU A 1 77 ? 5.507 -15.136 -8.442 1.00 96.31 77 GLU A CA 1
ATOM 566 C C . GLU A 1 77 ? 4.138 -14.538 -8.075 1.00 96.31 77 GLU A C 1
ATOM 568 O O . GLU A 1 77 ? 3.119 -15.020 -8.571 1.00 96.31 77 GLU A O 1
ATOM 573 N N . GLU A 1 78 ? 4.113 -13.473 -7.266 1.00 96.31 78 GLU A N 1
ATOM 574 C CA . GLU A 1 78 ? 2.878 -12.797 -6.838 1.00 96.31 78 GLU A CA 1
ATOM 575 C C . GLU A 1 78 ? 2.322 -11.886 -7.943 1.00 96.31 78 GLU A C 1
ATOM 577 O O . GLU A 1 78 ? 1.157 -11.982 -8.336 1.00 96.31 78 GLU A O 1
ATOM 582 N N . PHE A 1 79 ? 3.168 -11.021 -8.510 1.00 98.25 79 PHE A N 1
ATOM 583 C CA . PHE A 1 79 ? 2.811 -10.239 -9.687 1.00 98.25 79 PHE A CA 1
ATOM 584 C C . PHE A 1 79 ? 4.009 -9.889 -10.565 1.00 98.25 79 PHE A C 1
ATOM 586 O O . PHE A 1 79 ? 5.117 -9.602 -10.111 1.00 98.25 79 PHE A O 1
ATOM 593 N N . PHE A 1 80 ? 3.740 -9.829 -11.868 1.00 98.38 80 PHE A N 1
ATOM 594 C CA . PHE A 1 80 ? 4.720 -9.488 -12.888 1.00 98.38 80 PHE A CA 1
ATOM 595 C C . PHE A 1 80 ? 4.053 -8.700 -14.015 1.00 98.38 80 PHE A C 1
ATOM 597 O O . PHE A 1 80 ? 3.182 -9.217 -14.720 1.00 98.38 80 PHE A O 1
ATOM 604 N N . SER A 1 81 ? 4.480 -7.453 -14.230 1.00 98.62 81 SER A N 1
ATOM 605 C CA . SER A 1 81 ? 3.905 -6.597 -15.277 1.00 98.62 81 SER A CA 1
ATOM 606 C C . SER A 1 81 ? 4.367 -6.960 -16.697 1.00 98.62 81 SER A C 1
ATOM 608 O O . SER A 1 81 ? 3.962 -6.306 -17.659 1.00 98.62 81 SER A O 1
ATOM 610 N N . GLY A 1 82 ? 5.249 -7.953 -16.847 1.00 98.19 82 GLY A N 1
ATOM 611 C CA . GLY A 1 82 ? 5.911 -8.291 -18.106 1.00 98.19 82 GLY A CA 1
ATOM 612 C C . GLY A 1 82 ? 7.345 -7.763 -18.196 1.00 98.19 82 GLY A C 1
ATOM 613 O O . GLY A 1 82 ? 7.892 -7.202 -17.248 1.00 98.19 82 GLY A O 1
ATOM 614 N N . VAL A 1 83 ? 7.960 -7.941 -19.368 1.00 97.81 83 VAL A N 1
ATOM 615 C CA . VAL A 1 83 ? 9.314 -7.433 -19.653 1.00 97.81 83 VAL A CA 1
ATOM 616 C C . VAL A 1 83 ? 9.367 -5.898 -19.584 1.00 97.81 83 VAL A C 1
ATOM 618 O O . VAL A 1 83 ? 8.344 -5.253 -19.823 1.00 97.81 83 VAL A O 1
ATOM 621 N N . PRO A 1 84 ? 10.540 -5.281 -19.339 1.00 98.31 84 PRO A N 1
ATOM 622 C CA . PRO A 1 84 ? 10.654 -3.829 -19.309 1.00 98.31 84 PRO A CA 1
ATOM 623 C C . PRO A 1 84 ? 10.220 -3.159 -20.621 1.00 98.31 84 PRO A C 1
ATOM 625 O O . PRO A 1 84 ? 10.746 -3.474 -21.691 1.00 98.31 84 PRO A O 1
ATOM 628 N N . VAL A 1 85 ? 9.306 -2.189 -20.533 1.00 98.62 85 VAL A N 1
ATOM 629 C CA . VAL A 1 85 ? 8.756 -1.437 -21.678 1.00 98.62 85 VAL A CA 1
ATOM 630 C C . VAL A 1 85 ? 8.788 0.076 -21.440 1.00 98.62 85 VAL A C 1
ATOM 632 O O . VAL A 1 85 ? 8.741 0.510 -20.286 1.00 98.62 85 VAL A O 1
ATOM 635 N N . PRO A 1 86 ? 8.870 0.905 -22.501 1.00 98.31 86 PRO A N 1
ATOM 636 C CA . PRO A 1 86 ? 8.725 2.352 -22.383 1.00 98.31 86 PRO A CA 1
ATOM 637 C C . PRO A 1 86 ? 7.251 2.792 -22.291 1.00 98.31 86 PRO A C 1
ATOM 639 O O . PRO A 1 86 ? 6.365 2.039 -22.698 1.00 98.31 86 PRO A O 1
ATOM 642 N N . PRO A 1 87 ? 6.972 4.033 -21.845 1.00 98.19 87 PRO A N 1
ATOM 643 C CA . PRO A 1 87 ? 5.648 4.631 -21.947 1.00 98.19 87 PRO A CA 1
ATOM 644 C C . PRO A 1 87 ? 5.104 4.662 -23.389 1.00 98.19 87 PRO A C 1
ATOM 646 O O . PRO A 1 87 ? 5.882 4.825 -24.338 1.00 98.19 87 PRO A O 1
ATOM 649 N N . PRO A 1 88 ? 3.769 4.637 -23.566 1.00 98.00 88 PRO A N 1
ATOM 650 C CA . PRO A 1 88 ? 2.751 4.525 -22.517 1.00 98.00 88 PRO A CA 1
ATOM 651 C C . PRO A 1 88 ? 2.544 3.070 -22.066 1.00 98.00 88 PRO A C 1
ATOM 653 O O . PRO A 1 88 ? 2.400 2.178 -22.900 1.00 98.00 88 PRO A O 1
ATOM 656 N N . ALA A 1 89 ? 2.484 2.851 -20.753 1.00 98.25 89 ALA A N 1
ATOM 657 C CA . ALA A 1 89 ? 2.157 1.565 -20.144 1.00 98.25 89 ALA A CA 1
ATOM 658 C C . ALA A 1 89 ? 1.548 1.775 -18.750 1.00 98.25 89 ALA A C 1
ATOM 660 O O . ALA A 1 89 ? 1.851 2.763 -18.074 1.00 98.25 89 ALA A O 1
ATOM 661 N N . GLU A 1 90 ? 0.697 0.839 -18.338 1.00 98.44 90 GLU A N 1
ATOM 662 C CA . GLU A 1 90 ? 0.148 0.760 -16.989 1.00 98.44 90 GLU A CA 1
ATOM 663 C C . GLU A 1 90 ? 0.024 -0.699 -16.546 1.00 98.44 90 GLU A C 1
ATOM 665 O O . GLU A 1 90 ? -0.139 -1.600 -17.372 1.00 98.44 90 GLU A O 1
ATOM 670 N N . PHE A 1 91 ? 0.087 -0.915 -15.237 1.00 98.81 91 PHE A N 1
ATOM 671 C CA . PHE A 1 91 ? -0.132 -2.207 -14.602 1.00 98.81 91 PHE A CA 1
ATOM 672 C C . PHE A 1 91 ? -0.973 -1.999 -13.346 1.00 98.81 91 PHE A C 1
ATOM 674 O O . PHE A 1 91 ? -0.708 -1.069 -12.593 1.00 98.81 91 PHE A O 1
ATOM 681 N N . LEU A 1 92 ? -1.989 -2.835 -13.139 1.00 98.69 92 LEU A N 1
ATOM 682 C CA . LEU A 1 92 ? -2.879 -2.782 -11.982 1.00 98.69 92 LEU A CA 1
ATOM 683 C C . LEU A 1 92 ? -2.820 -4.129 -11.266 1.00 98.69 92 LEU A C 1
ATOM 685 O O . LEU A 1 92 ? -2.984 -5.165 -11.912 1.00 98.69 92 LEU A O 1
ATOM 689 N N . HIS A 1 93 ? -2.624 -4.098 -9.953 1.00 98.50 93 HIS A N 1
ATOM 690 C CA . HIS A 1 93 ? -2.703 -5.277 -9.096 1.00 98.50 93 HIS A CA 1
ATOM 691 C C . HIS A 1 93 ? -3.531 -4.961 -7.851 1.00 98.50 93 HIS A C 1
ATOM 693 O O . HIS A 1 93 ? -3.396 -3.875 -7.288 1.00 98.50 93 HIS A O 1
ATOM 699 N N . THR A 1 94 ? -4.381 -5.905 -7.457 1.00 97.69 94 THR A N 1
ATOM 700 C CA . THR A 1 94 ? -5.239 -5.841 -6.269 1.00 97.69 94 THR A CA 1
ATOM 701 C C . THR A 1 94 ? -4.639 -6.726 -5.188 1.00 97.69 94 THR A C 1
ATOM 703 O O . THR A 1 94 ? -4.311 -7.875 -5.471 1.00 97.69 94 THR A O 1
ATOM 706 N N . PHE A 1 95 ? -4.504 -6.195 -3.976 1.00 96.81 95 PHE A N 1
ATOM 707 C CA . PHE A 1 95 ? -3.906 -6.894 -2.845 1.00 96.81 95 PHE A CA 1
ATOM 708 C C . PHE A 1 95 ? -4.997 -7.402 -1.908 1.00 96.81 95 PHE A C 1
ATOM 710 O O . PHE A 1 95 ? -5.608 -6.613 -1.196 1.00 96.81 95 PHE A O 1
ATOM 717 N N . GLU A 1 96 ? -5.242 -8.707 -1.895 1.00 92.94 96 GLU A N 1
ATOM 718 C CA . GLU A 1 96 ? -6.315 -9.303 -1.084 1.00 92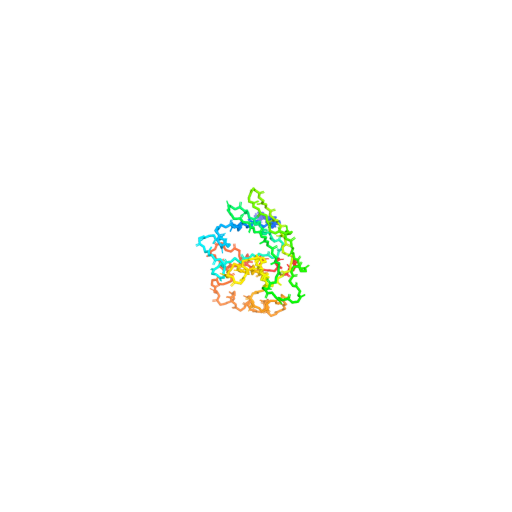.94 96 GLU A CA 1
ATOM 719 C C . GLU A 1 96 ? -5.867 -9.625 0.348 1.00 92.94 96 GLU A C 1
ATOM 721 O O . GLU A 1 96 ? -6.680 -9.620 1.263 1.00 92.94 96 GLU A O 1
ATOM 726 N N . ASP A 1 97 ? -4.572 -9.867 0.560 1.00 92.06 97 ASP A N 1
ATOM 727 C CA . ASP A 1 97 ? -4.036 -10.297 1.850 1.00 92.06 97 ASP A CA 1
ATOM 728 C C . ASP A 1 97 ? -3.233 -9.183 2.537 1.00 92.06 97 ASP A C 1
ATOM 730 O O . ASP A 1 97 ? -2.497 -8.421 1.905 1.00 92.06 97 ASP A O 1
ATOM 734 N N . ALA A 1 98 ? -3.332 -9.104 3.866 1.00 93.31 98 ALA A N 1
ATOM 735 C CA . ALA A 1 98 ? -2.479 -8.223 4.659 1.00 93.31 98 ALA A CA 1
ATOM 736 C C . ALA A 1 98 ? -1.021 -8.716 4.652 1.00 93.31 98 ALA A C 1
ATOM 738 O O . ALA A 1 98 ? -0.752 -9.912 4.768 1.00 93.31 98 ALA A O 1
ATOM 739 N N . GLY A 1 99 ? -0.066 -7.789 4.571 1.00 95.38 99 GLY A N 1
ATOM 740 C CA . GLY A 1 99 ? 1.351 -8.133 4.496 1.00 95.38 99 GLY A CA 1
ATOM 741 C C . GLY A 1 99 ? 2.229 -7.020 3.939 1.00 95.38 99 GLY A C 1
ATOM 742 O O . GLY A 1 99 ? 1.768 -5.915 3.647 1.00 95.38 99 GLY A O 1
ATOM 743 N N . ASP A 1 100 ? 3.517 -7.324 3.813 1.00 96.88 100 ASP A N 1
ATOM 744 C CA . ASP A 1 100 ? 4.496 -6.472 3.142 1.00 96.88 100 ASP A CA 1
ATOM 745 C C . ASP A 1 100 ? 4.866 -7.093 1.803 1.00 96.88 100 ASP A C 1
ATOM 747 O O . ASP A 1 100 ? 5.389 -8.204 1.749 1.00 96.88 100 ASP A O 1
ATOM 751 N N . PHE A 1 101 ? 4.609 -6.350 0.730 1.00 97.81 101 PHE A N 1
ATOM 752 C CA . PHE A 1 101 ? 4.791 -6.805 -0.641 1.00 97.81 101 PHE A CA 1
ATOM 753 C C . PHE A 1 101 ? 5.909 -5.984 -1.287 1.00 97.81 101 PHE A C 1
ATOM 755 O O . PHE A 1 101 ? 5.648 -4.904 -1.838 1.00 97.81 101 PHE A O 1
ATOM 762 N N . PRO A 1 102 ? 7.177 -6.423 -1.169 1.00 98.38 102 PRO A N 1
ATOM 763 C CA . PRO A 1 102 ? 8.272 -5.782 -1.875 1.00 98.38 102 PRO A CA 1
ATOM 764 C C . PRO A 1 102 ? 8.070 -5.923 -3.382 1.00 98.38 102 PRO A C 1
ATOM 766 O O . PRO A 1 102 ? 7.483 -6.893 -3.861 1.00 98.38 102 PRO A O 1
ATOM 769 N N . TYR A 1 103 ? 8.554 -4.942 -4.129 1.00 98.69 103 TYR A N 1
ATOM 770 C CA . TYR A 1 103 ? 8.581 -4.990 -5.580 1.00 98.69 103 TYR A CA 1
ATOM 771 C C . TYR A 1 103 ? 9.717 -4.145 -6.132 1.00 98.69 103 TYR A C 1
ATOM 773 O O . TYR A 1 103 ? 10.230 -3.229 -5.479 1.00 98.69 103 TYR A O 1
ATOM 781 N N . HIS A 1 104 ? 10.099 -4.417 -7.370 1.00 98.56 104 HIS A N 1
ATOM 782 C CA . HIS A 1 104 ? 11.165 -3.691 -8.033 1.00 98.56 104 HIS A CA 1
ATOM 783 C C . HIS A 1 104 ? 11.024 -3.698 -9.558 1.00 98.56 104 HIS A C 1
ATOM 785 O O . HIS A 1 104 ? 10.083 -4.255 -10.121 1.00 98.56 104 HIS A O 1
ATOM 791 N N . CYS A 1 105 ? 11.955 -3.022 -10.231 1.00 98.44 105 CYS A N 1
ATOM 792 C CA . CYS A 1 105 ? 12.137 -3.120 -11.678 1.00 98.44 105 CYS A CA 1
ATOM 793 C C . CYS A 1 105 ? 13.353 -4.003 -11.983 1.00 98.44 105 CYS A C 1
ATOM 795 O O . CYS A 1 105 ? 14.441 -3.663 -11.528 1.00 98.44 105 CYS A O 1
ATOM 797 N N . GLU A 1 106 ? 13.228 -5.053 -12.800 1.00 96.94 106 GLU A N 1
ATOM 798 C CA . GLU A 1 106 ? 14.301 -6.050 -13.021 1.00 96.94 106 GLU A CA 1
ATOM 799 C C . GLU A 1 106 ? 15.642 -5.401 -13.401 1.00 96.94 106 GLU A C 1
ATOM 801 O O . GLU A 1 106 ? 16.687 -5.646 -12.804 1.00 96.94 106 GLU A O 1
ATOM 806 N N . ILE A 1 107 ? 15.622 -4.504 -14.392 1.00 96.44 107 ILE A N 1
ATOM 807 C CA . ILE A 1 107 ? 16.851 -3.901 -14.933 1.00 96.44 107 ILE A CA 1
ATOM 808 C C . ILE A 1 107 ? 17.370 -2.721 -14.099 1.00 96.44 107 ILE A C 1
ATOM 810 O O . ILE A 1 107 ? 18.460 -2.212 -14.375 1.00 96.44 107 ILE A O 1
ATOM 814 N N . HIS A 1 108 ? 16.602 -2.273 -13.100 1.00 97.81 108 HIS A N 1
ATOM 815 C CA . HIS A 1 108 ? 16.944 -1.124 -12.260 1.00 97.81 108 HIS A CA 1
ATOM 816 C C . HIS A 1 108 ? 16.973 -1.415 -10.752 1.00 97.81 108 HIS A C 1
ATOM 818 O O . HIS A 1 108 ? 17.375 -0.542 -9.980 1.00 97.81 108 HIS A O 1
ATOM 824 N N . GLY A 1 109 ? 16.620 -2.629 -10.323 1.00 95.81 109 GLY A N 1
ATOM 825 C CA . GLY A 1 109 ? 16.589 -3.038 -8.919 1.00 95.81 109 GLY A CA 1
ATOM 826 C C . GLY A 1 109 ? 17.960 -2.891 -8.263 1.00 95.81 109 GLY A C 1
ATOM 827 O O . GLY A 1 109 ? 18.079 -2.283 -7.202 1.00 95.81 109 GLY A O 1
ATOM 828 N N . GLY A 1 110 ? 19.024 -3.281 -8.973 1.00 93.56 110 GLY A N 1
ATOM 829 C CA . GLY A 1 110 ? 20.412 -3.080 -8.535 1.00 93.56 110 GLY A CA 1
ATOM 830 C C . GLY A 1 110 ? 20.855 -1.611 -8.414 1.00 93.56 110 GLY A C 1
ATOM 831 O O . GLY A 1 110 ? 21.883 -1.331 -7.801 1.00 93.56 110 GLY A O 1
ATOM 832 N N . PHE A 1 111 ? 20.087 -0.663 -8.964 1.00 94.75 111 PHE A N 1
ATOM 833 C CA . PHE A 1 111 ? 20.298 0.781 -8.798 1.00 94.75 111 PHE A CA 1
ATOM 834 C C . PHE A 1 111 ? 19.360 1.407 -7.753 1.00 94.75 111 PHE A C 1
ATOM 836 O O . PHE A 1 111 ? 19.364 2.627 -7.589 1.00 94.75 111 PHE A O 1
ATOM 843 N N . GLY A 1 112 ? 18.582 0.592 -7.034 1.00 96.56 112 GLY A N 1
ATOM 844 C CA . GLY A 1 112 ? 17.688 1.041 -5.968 1.00 96.56 112 GLY A CA 1
ATOM 845 C C . GLY A 1 112 ? 16.266 1.371 -6.420 1.00 96.56 112 GLY A C 1
ATOM 846 O O . GLY A 1 112 ? 15.521 1.951 -5.635 1.00 96.56 112 GLY A O 1
ATOM 847 N N . MET A 1 113 ? 15.863 0.997 -7.642 1.00 98.50 113 MET A N 1
ATOM 848 C CA . MET A 1 113 ? 14.460 1.078 -8.069 1.00 98.50 113 MET A CA 1
ATOM 849 C C . MET A 1 113 ? 13.666 -0.098 -7.481 1.00 98.50 113 MET A C 1
ATOM 851 O O . MET A 1 113 ? 13.289 -1.041 -8.179 1.00 98.50 113 MET A O 1
ATOM 855 N N . VAL A 1 114 ? 13.481 -0.036 -6.166 1.00 98.50 114 VAL A N 1
ATOM 856 C CA . VAL A 1 114 ? 12.801 -1.007 -5.304 1.00 98.50 114 VAL A CA 1
ATOM 857 C C . VAL A 1 114 ? 11.825 -0.251 -4.405 1.00 98.50 114 VAL A C 1
ATOM 859 O O . VAL A 1 114 ? 12.056 0.922 -4.101 1.00 98.50 114 VAL A O 1
ATOM 862 N N . SER A 1 115 ? 10.740 -0.881 -3.975 1.00 98.56 115 SER A N 1
ATOM 863 C CA . SER A 1 115 ? 9.812 -0.315 -2.993 1.00 98.56 115 SER A CA 1
ATOM 864 C C . SER A 1 115 ? 8.972 -1.421 -2.343 1.00 98.56 115 SER A C 1
ATOM 866 O O . SER A 1 115 ? 9.212 -2.607 -2.567 1.00 98.56 115 SER A O 1
ATOM 868 N N . THR A 1 116 ? 8.021 -1.058 -1.486 1.00 98.62 116 THR A N 1
ATOM 869 C CA . THR A 1 116 ? 7.159 -2.004 -0.768 1.00 98.62 116 THR A CA 1
ATOM 870 C C . THR A 1 116 ? 5.759 -1.428 -0.630 1.00 98.62 116 THR A C 1
ATOM 872 O O . THR A 1 116 ? 5.598 -0.296 -0.176 1.00 98.62 116 THR A O 1
ATOM 875 N N . VAL A 1 117 ? 4.748 -2.217 -0.991 1.00 98.62 117 VAL A N 1
ATOM 876 C CA . VAL A 1 117 ? 3.354 -1.938 -0.630 1.00 98.62 117 VAL A CA 1
ATOM 877 C C . VAL A 1 117 ? 3.091 -2.575 0.732 1.00 98.62 117 VAL A C 1
ATOM 879 O O . VAL A 1 117 ? 3.324 -3.771 0.908 1.00 98.62 117 VAL A O 1
ATOM 882 N N . LYS A 1 118 ? 2.628 -1.786 1.704 1.00 97.81 118 LYS A N 1
ATOM 883 C CA . LYS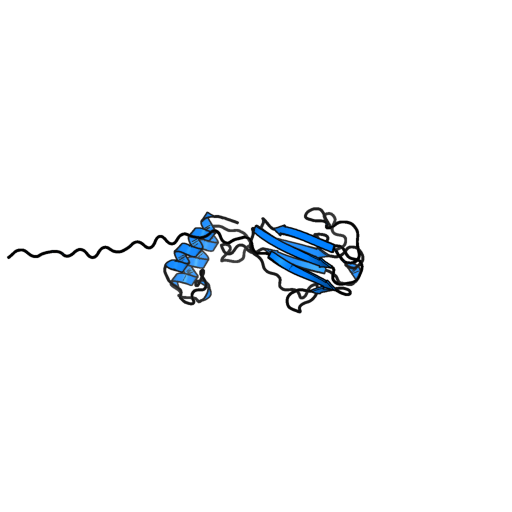 A 1 118 ? 2.239 -2.282 3.029 1.00 97.81 118 LYS A CA 1
ATOM 884 C C . LYS A 1 118 ? 0.724 -2.421 3.072 1.00 97.81 118 LYS A C 1
ATOM 886 O O . LYS A 1 118 ? 0.012 -1.424 3.151 1.00 97.81 118 LYS A O 1
ATOM 891 N N . VAL A 1 119 ? 0.224 -3.645 3.051 1.00 96.31 119 VAL A N 1
ATOM 892 C CA . VAL A 1 119 ? -1.209 -3.915 3.173 1.00 96.31 119 VAL A CA 1
ATOM 893 C C . VAL A 1 119 ? -1.511 -4.153 4.644 1.00 96.31 119 VAL A C 1
ATOM 895 O O . VAL A 1 119 ? -0.897 -5.015 5.282 1.00 96.31 119 VAL A O 1
ATOM 898 N N . ARG A 1 120 ? -2.399 -3.345 5.217 1.00 93.88 120 ARG A N 1
ATOM 899 C CA . ARG A 1 120 ? -2.747 -3.369 6.638 1.00 93.88 120 ARG A CA 1
ATOM 900 C C . ARG A 1 120 ? -4.247 -3.452 6.790 1.00 93.88 120 ARG A C 1
ATOM 902 O O . ARG A 1 120 ? -4.989 -2.614 6.293 1.00 93.88 120 ARG A O 1
ATOM 909 N N . CYS A 1 121 ? -4.685 -4.471 7.508 1.00 92.25 121 CYS A N 1
ATOM 910 C CA . CYS A 1 121 ? -6.085 -4.632 7.824 1.00 92.25 121 CYS A CA 1
ATOM 911 C C . CYS A 1 121 ? -6.458 -3.670 8.956 1.00 92.25 121 CYS A C 1
ATOM 913 O O . CYS A 1 121 ? -5.836 -3.739 10.015 1.00 92.25 121 CYS A O 1
ATOM 915 N N . PRO A 1 122 ? -7.472 -2.805 8.802 1.00 90.56 122 PRO A N 1
ATOM 916 C CA . PRO A 1 122 ? -7.865 -1.888 9.873 1.00 90.56 122 PRO A CA 1
ATOM 917 C C . PRO A 1 122 ? -8.231 -2.603 11.183 1.00 90.56 122 PRO A C 1
ATOM 919 O O . PRO A 1 122 ? -8.058 -2.049 12.262 1.00 90.56 122 PRO A O 1
ATOM 922 N N . ALA A 1 123 ? -8.722 -3.845 11.096 1.00 93.62 123 ALA A N 1
ATOM 923 C CA . ALA A 1 123 ? -9.068 -4.664 12.255 1.00 93.62 123 ALA A CA 1
ATOM 924 C C . ALA A 1 123 ? -7.860 -5.300 12.978 1.00 93.62 123 ALA A C 1
ATOM 926 O O . ALA A 1 123 ? -8.051 -5.832 14.070 1.00 93.62 123 ALA A O 1
ATOM 927 N N . ASP A 1 124 ? -6.648 -5.240 12.411 1.00 94.94 124 ASP A N 1
ATOM 928 C CA . ASP A 1 124 ? -5.384 -5.605 13.077 1.00 94.94 124 ASP A CA 1
ATOM 929 C C . ASP A 1 124 ? -4.940 -4.439 13.972 1.00 94.94 124 ASP A C 1
ATOM 931 O O . ASP A 1 124 ? -4.043 -3.652 13.662 1.00 94.94 124 ASP A O 1
ATOM 935 N N . PHE A 1 125 ? -5.674 -4.259 15.068 1.00 96.00 125 PHE A N 1
ATOM 936 C CA . PHE A 1 125 ? -5.530 -3.109 15.951 1.00 96.00 125 PHE A CA 1
ATOM 937 C C . PHE A 1 125 ? -4.214 -3.143 16.731 1.00 96.00 125 PHE A C 1
ATOM 939 O O . PHE A 1 125 ? -3.660 -2.091 17.062 1.00 96.00 125 PHE A O 1
ATOM 946 N N . ASN A 1 126 ? -3.709 -4.339 17.051 1.00 95.50 126 ASN A N 1
ATOM 947 C CA . ASN A 1 126 ? -2.435 -4.479 17.753 1.00 95.50 126 ASN A CA 1
ATOM 948 C C . ASN A 1 126 ? -1.217 -4.490 16.804 1.00 95.50 126 ASN A C 1
ATOM 950 O O . ASN A 1 126 ? -0.086 -4.453 17.299 1.00 95.50 126 ASN A O 1
ATOM 954 N N . GLN A 1 127 ? -1.455 -4.463 15.486 1.00 94.31 127 GLN A N 1
ATOM 955 C CA . GLN A 1 127 ? -0.453 -4.391 14.422 1.00 94.31 127 GLN A CA 1
ATOM 956 C C . GLN A 1 127 ? 0.490 -5.602 14.403 1.00 94.31 127 GLN A C 1
ATOM 958 O O . GLN A 1 127 ? 1.691 -5.459 14.141 1.00 94.31 127 GLN A O 1
ATOM 963 N N . ASP A 1 128 ? -0.033 -6.791 14.712 1.00 94.31 128 ASP A N 1
ATOM 964 C CA . ASP A 1 128 ? 0.722 -8.047 14.683 1.00 94.31 128 ASP A CA 1
ATOM 965 C C . ASP A 1 128 ? 0.547 -8.845 13.375 1.00 94.31 128 ASP A C 1
ATOM 967 O O . ASP A 1 128 ? 1.125 -9.928 13.236 1.00 94.31 128 ASP A O 1
ATOM 971 N N . LEU A 1 129 ? -0.183 -8.281 12.402 1.00 91.62 129 LEU A N 1
ATOM 972 C CA . LEU A 1 129 ? -0.573 -8.867 11.115 1.00 91.62 129 LEU A CA 1
ATOM 973 C C . LEU A 1 129 ? -1.556 -10.041 11.215 1.00 91.62 129 LEU A C 1
ATOM 975 O O . LEU A 1 129 ? -1.823 -10.697 10.207 1.00 91.62 129 LEU A O 1
ATOM 979 N N . ASN A 1 130 ? -2.130 -10.318 12.389 1.00 91.56 130 ASN A N 1
ATOM 980 C CA . ASN A 1 130 ? -3.127 -11.368 12.570 1.00 91.56 130 ASN A CA 1
ATOM 981 C C . ASN A 1 130 ? -4.385 -10.807 13.222 1.00 91.56 130 ASN A C 1
ATOM 983 O O . ASN A 1 130 ? -4.427 -10.607 14.428 1.00 91.56 130 ASN A O 1
ATOM 987 N N . VAL A 1 131 ? -5.482 -10.731 12.474 1.00 92.62 131 VAL A N 1
ATOM 988 C CA . VAL A 1 131 ? -6.768 -10.330 13.053 1.00 92.62 131 VAL A CA 1
ATOM 989 C C . VAL A 1 131 ? -7.351 -11.444 13.920 1.00 92.62 131 VAL A C 1
ATOM 991 O O . VAL A 1 131 ? -7.816 -12.482 13.442 1.00 92.62 131 VAL A O 1
ATOM 994 N N . ASN A 1 132 ? -7.325 -11.237 15.232 1.00 94.44 132 ASN A N 1
ATOM 995 C CA . ASN A 1 132 ? -7.756 -12.206 16.224 1.00 94.44 132 ASN A CA 1
ATOM 996 C C . ASN A 1 132 ? -8.346 -11.532 17.480 1.00 94.44 132 ASN A C 1
ATOM 998 O O . ASN A 1 132 ? -8.662 -10.347 17.523 1.00 94.44 132 ASN A O 1
ATOM 1002 N N . THR A 1 133 ? -8.589 -12.307 18.539 1.00 96.56 133 THR A N 1
ATOM 1003 C CA . THR A 1 133 ? -9.200 -11.773 19.771 1.00 96.56 133 THR A CA 1
ATOM 1004 C C . THR A 1 133 ? -8.301 -10.797 20.536 1.00 96.56 133 THR A C 1
ATOM 1006 O O . THR A 1 133 ? -8.792 -10.087 21.414 1.00 96.56 133 THR A O 1
ATOM 1009 N N . GLN A 1 134 ? -6.998 -10.770 20.248 1.00 97.88 134 GLN A N 1
ATOM 1010 C CA . GLN A 1 134 ? -6.064 -9.812 20.838 1.00 97.88 134 GLN A CA 1
ATOM 1011 C C . GLN A 1 134 ? -6.308 -8.395 20.317 1.00 97.88 134 GLN A C 1
ATOM 1013 O O . GLN A 1 134 ? -6.217 -7.465 21.112 1.00 97.88 134 GLN A O 1
ATOM 1018 N N . ASP A 1 135 ? -6.724 -8.232 19.061 1.00 97.25 135 ASP A N 1
ATOM 1019 C CA . ASP A 1 135 ? -7.113 -6.936 18.493 1.00 97.25 135 ASP A CA 1
ATOM 1020 C C . ASP A 1 135 ? -8.339 -6.373 19.179 1.00 97.25 135 ASP A C 1
ATOM 1022 O O . ASP A 1 135 ? -8.363 -5.213 19.577 1.00 97.25 135 ASP A O 1
ATOM 1026 N N . VAL A 1 136 ? -9.336 -7.228 19.416 1.00 97.50 136 VAL A N 1
ATOM 1027 C CA . VAL A 1 136 ? -10.533 -6.845 20.169 1.00 97.50 136 VAL A CA 1
ATOM 1028 C C . VAL A 1 136 ? -10.151 -6.386 21.573 1.00 97.50 136 VAL A C 1
ATOM 1030 O O . VAL A 1 136 ? -10.657 -5.376 22.057 1.00 97.50 136 VAL A O 1
ATOM 1033 N N . LEU A 1 137 ? -9.248 -7.109 22.240 1.00 98.25 137 LEU A N 1
ATOM 1034 C CA . LEU A 1 137 ? -8.776 -6.722 23.566 1.00 98.25 137 LEU A CA 1
ATOM 1035 C C . LEU A 1 137 ? -8.001 -5.397 23.527 1.00 98.25 137 LEU A C 1
ATOM 1037 O O . LEU A 1 137 ? -8.214 -4.549 24.393 1.00 98.25 137 LEU A O 1
ATOM 1041 N N . ALA A 1 138 ? -7.126 -5.209 22.540 1.00 98.25 138 ALA A N 1
ATOM 1042 C CA . ALA A 1 138 ? -6.346 -3.990 22.365 1.00 98.25 138 ALA A CA 1
ATOM 1043 C C . ALA A 1 138 ? -7.253 -2.780 22.086 1.00 98.25 138 ALA A C 1
ATOM 1045 O O . ALA A 1 138 ? -7.144 -1.769 22.782 1.00 98.25 138 ALA A O 1
ATOM 1046 N N . PHE A 1 139 ? -8.218 -2.925 21.176 1.00 98.38 139 PHE A N 1
ATOM 1047 C CA . PHE A 1 139 ? -9.216 -1.904 20.869 1.00 98.38 139 PHE A CA 1
ATOM 1048 C C . PHE A 1 139 ? -10.058 -1.543 22.097 1.00 98.38 139 PHE A C 1
ATOM 1050 O O . PHE A 1 139 ? -10.201 -0.369 22.428 1.00 98.38 139 PHE A O 1
ATOM 1057 N N . LEU A 1 140 ? -10.583 -2.530 22.833 1.00 98.31 140 LEU A N 1
ATOM 1058 C CA . LEU A 1 140 ? -11.394 -2.258 24.026 1.00 98.31 140 LEU A CA 1
ATOM 1059 C C . LEU A 1 140 ? -10.586 -1.575 25.142 1.00 98.31 140 LEU A C 1
ATOM 1061 O O . LEU A 1 140 ? -11.133 -0.738 25.866 1.00 98.31 140 LEU A O 1
ATOM 1065 N N . ASN A 1 141 ? -9.294 -1.889 25.278 1.00 98.38 141 ASN A N 1
ATOM 1066 C CA . ASN A 1 141 ? -8.411 -1.178 26.203 1.00 98.38 141 ASN A CA 1
ATOM 1067 C C . ASN A 1 141 ? -8.244 0.295 25.791 1.00 98.38 141 ASN A C 1
ATOM 1069 O O . ASN A 1 141 ? -8.442 1.170 26.632 1.00 98.38 141 ASN A O 1
ATOM 1073 N N . ALA A 1 142 ? -7.971 0.574 24.511 1.00 98.38 142 ALA A N 1
ATOM 1074 C CA . ALA A 1 142 ? -7.854 1.939 23.989 1.00 98.38 142 ALA A CA 1
ATOM 1075 C C . ALA A 1 142 ? -9.174 2.726 24.121 1.00 98.38 142 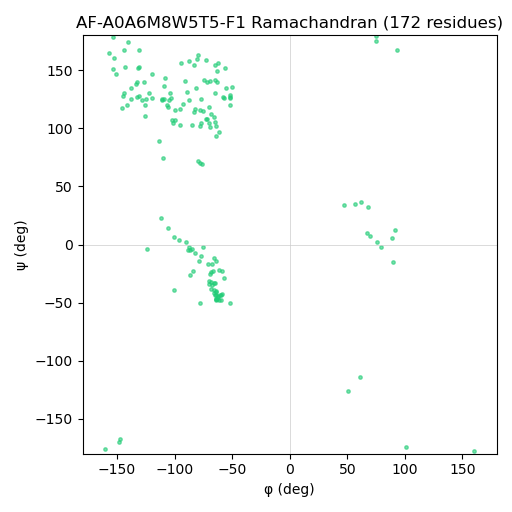ALA A C 1
ATOM 1077 O O . ALA A 1 142 ? -9.196 3.854 24.614 1.00 98.38 142 ALA A O 1
ATOM 1078 N N . TRP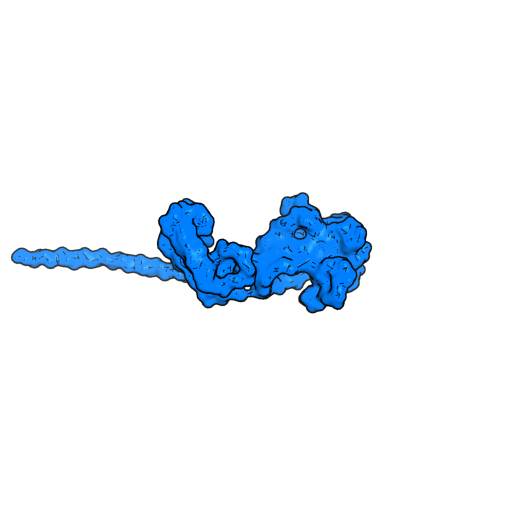 A 1 143 ? -10.301 2.096 23.777 1.00 98.31 143 TRP A N 1
ATOM 1079 C CA . TRP A 1 143 ? -11.636 2.689 23.860 1.00 98.31 143 TRP A CA 1
ATOM 1080 C C . TRP A 1 143 ? -12.027 3.052 25.297 1.00 98.31 143 TRP A C 1
ATOM 1082 O O . TRP A 1 143 ? -12.498 4.158 25.558 1.00 98.31 143 TRP A O 1
ATOM 1092 N N . THR A 1 144 ? -11.792 2.154 26.263 1.00 97.62 144 THR A N 1
ATOM 1093 C CA . THR A 1 144 ? -12.076 2.443 27.683 1.00 97.62 144 THR A CA 1
ATOM 1094 C C . THR A 1 144 ? -11.132 3.483 28.287 1.00 97.62 144 THR A C 1
ATOM 1096 O O . THR A 1 144 ? -11.524 4.175 29.230 1.00 97.62 144 THR A O 1
ATOM 1099 N N . ALA A 1 145 ? -9.922 3.622 27.741 1.00 97.69 145 ALA A N 1
ATOM 1100 C CA . ALA A 1 145 ? -8.984 4.686 28.082 1.00 97.69 145 ALA A CA 1
ATOM 1101 C C . ALA A 1 145 ? -9.319 6.032 27.404 1.00 97.69 145 ALA A C 1
ATOM 1103 O O . ALA A 1 145 ? -8.810 7.065 27.840 1.00 97.69 145 ALA A O 1
ATOM 1104 N N . GLY A 1 146 ? -10.203 6.036 26.398 1.00 96.38 146 GLY A N 1
ATOM 1105 C CA . GLY A 1 146 ? -10.556 7.223 25.618 1.00 96.38 146 GLY A CA 1
ATOM 1106 C C . GLY A 1 146 ? -9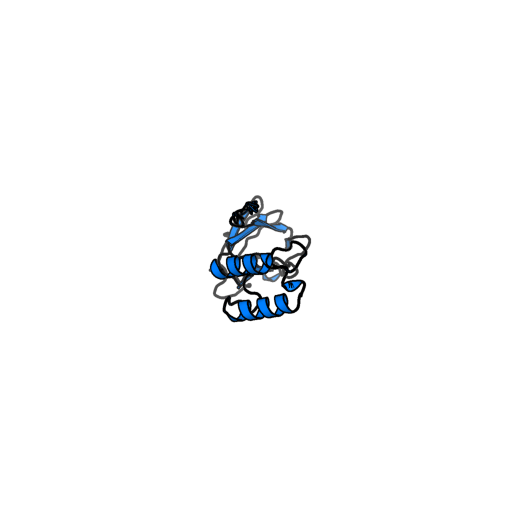.403 7.721 24.747 1.00 96.38 146 GLY A C 1
ATOM 1107 O O . GLY A 1 146 ? -9.250 8.929 24.584 1.00 96.38 146 GLY A O 1
ATOM 1108 N N . GLU A 1 147 ? -8.559 6.811 24.260 1.00 97.94 147 GLU A N 1
ATOM 1109 C CA . GLU A 1 147 ? -7.435 7.144 23.385 1.00 97.94 147 GLU A CA 1
ATOM 1110 C C . GLU A 1 147 ? -7.914 7.482 21.972 1.00 97.94 147 GLU A C 1
ATOM 1112 O O . GLU A 1 147 ? -8.781 6.796 21.437 1.00 97.94 147 GLU A O 1
ATOM 1117 N N . ASP A 1 148 ? -7.285 8.470 21.330 1.00 97.06 148 ASP A N 1
ATOM 1118 C CA . ASP A 1 148 ? -7.592 8.858 19.943 1.00 97.06 148 ASP A CA 1
ATOM 1119 C C . ASP A 1 148 ? -7.404 7.694 18.949 1.00 97.06 148 ASP A C 1
ATOM 1121 O O . ASP A 1 148 ? -8.028 7.669 17.895 1.00 97.06 148 ASP A O 1
ATOM 1125 N N . SER A 1 149 ? -6.588 6.691 19.292 1.00 95.81 149 SER A N 1
ATOM 1126 C CA . SER A 1 149 ? -6.433 5.451 18.516 1.00 95.81 149 SER A CA 1
ATOM 1127 C C . SER A 1 149 ? -7.731 4.642 18.401 1.00 95.81 149 SER A C 1
ATOM 1129 O O . SER A 1 149 ? -7.863 3.833 17.488 1.00 95.81 149 SER A O 1
ATOM 1131 N N . ALA A 1 150 ? -8.689 4.851 19.309 1.00 97.31 150 ALA A N 1
ATOM 1132 C CA . ALA A 1 150 ? -9.994 4.204 19.296 1.00 97.31 150 ALA A CA 1
ATOM 1133 C C . ALA A 1 150 ? -11.066 4.984 18.511 1.00 97.31 150 ALA A C 1
ATOM 1135 O O . ALA A 1 150 ? -12.205 4.522 18.476 1.00 97.31 150 ALA A O 1
ATOM 1136 N N . ASP A 1 151 ? -10.733 6.122 17.885 1.00 97.31 151 ASP A N 1
ATOM 1137 C CA . ASP A 1 151 ? -11.579 6.818 16.896 1.00 97.31 151 ASP A CA 1
ATOM 1138 C C . ASP A 1 151 ? -11.510 6.075 15.549 1.00 97.31 151 ASP A C 1
ATOM 1140 O O . ASP A 1 151 ? -10.876 6.494 14.577 1.00 97.31 151 ASP A O 1
ATOM 1144 N N . PHE A 1 152 ? -12.096 4.879 15.530 1.00 95.50 152 PHE A N 1
ATOM 1145 C CA . PHE A 1 152 ? -11.982 3.923 14.434 1.00 95.50 152 PHE A CA 1
ATOM 1146 C C . PHE A 1 152 ? -12.694 4.400 13.167 1.00 95.50 152 PHE A C 1
ATOM 1148 O O . PHE A 1 152 ? -12.268 4.078 12.059 1.00 95.50 152 PHE A O 1
ATOM 1155 N N . ASN A 1 153 ? -13.787 5.154 13.309 1.00 93.94 153 ASN A N 1
ATOM 1156 C CA . ASN A 1 153 ? -14.490 5.718 12.156 1.00 93.94 153 ASN A CA 1
ATOM 1157 C C . ASN A 1 153 ? -13.925 7.085 11.718 1.00 93.94 153 ASN A C 1
ATOM 1159 O O . ASN A 1 153 ? -14.400 7.634 10.719 1.00 93.94 153 ASN A O 1
ATOM 1163 N N . SER A 1 154 ? -12.919 7.605 12.436 1.00 94.75 154 SER A N 1
ATOM 1164 C CA . SER A 1 154 ? -12.265 8.891 12.181 1.00 94.75 154 SER A CA 1
ATOM 1165 C C . SER A 1 154 ? -13.240 10.078 12.163 1.00 94.75 154 SER A C 1
ATOM 1167 O O . SER A 1 154 ? -13.066 11.022 11.383 1.00 94.75 154 SER A O 1
ATOM 1169 N N . ASP A 1 155 ? -14.286 10.039 12.998 1.00 96.25 155 ASP A N 1
ATOM 1170 C CA . ASP A 1 155 ? -15.262 11.130 13.132 1.00 96.25 155 ASP A CA 1
ATOM 1171 C C . ASP A 1 155 ? -14.815 12.232 14.112 1.00 96.25 155 ASP A C 1
ATOM 1173 O O . ASP A 1 155 ? -15.466 13.281 14.226 1.00 96.25 155 ASP A O 1
ATOM 1177 N N . GLY A 1 156 ? -13.666 12.031 14.762 1.00 96.44 156 GLY A N 1
ATOM 1178 C CA . GLY A 1 156 ? -13.071 12.932 15.738 1.00 96.44 156 GLY A CA 1
ATOM 1179 C C . GLY A 1 156 ? -13.546 12.680 17.169 1.00 96.44 156 GLY A C 1
ATOM 1180 O O . GLY A 1 156 ? -13.223 13.483 18.053 1.00 96.44 156 GLY A O 1
ATOM 1181 N N . THR A 1 157 ? -14.345 11.635 17.422 1.00 97.00 157 THR A N 1
ATOM 1182 C CA . THR A 1 157 ? -14.884 11.332 18.753 1.00 97.00 157 THR A CA 1
ATOM 1183 C C . THR A 1 157 ? -14.918 9.841 19.077 1.00 97.00 157 THR A C 1
ATOM 1185 O O . THR A 1 157 ? -15.703 9.092 18.519 1.00 97.00 157 THR A O 1
ATOM 1188 N N . VAL A 1 158 ? -14.212 9.432 20.134 1.00 97.75 158 VAL A N 1
ATOM 1189 C CA . VAL A 1 158 ? -14.275 8.054 20.649 1.00 97.75 158 VAL A CA 1
ATOM 1190 C C . VAL A 1 158 ? -15.618 7.793 21.343 1.00 97.75 158 VAL A C 1
ATOM 1192 O O . VAL A 1 158 ? -15.890 8.293 22.441 1.00 97.75 158 VAL A O 1
ATOM 1195 N N . ASN A 1 159 ? -16.486 7.008 20.712 1.00 96.81 159 ASN A N 1
ATOM 1196 C CA . ASN A 1 159 ? -17.817 6.677 21.204 1.00 96.81 159 ASN A CA 1
ATOM 1197 C C . ASN A 1 159 ? -18.255 5.251 20.794 1.00 96.81 159 ASN A C 1
ATOM 1199 O O . ASN A 1 159 ? -17.453 4.394 20.438 1.00 96.81 159 ASN A O 1
ATOM 1203 N N . THR A 1 160 ? -19.536 4.911 20.955 1.00 97.31 160 THR A N 1
ATOM 1204 C CA . THR A 1 160 ? -20.028 3.557 20.629 1.00 97.31 160 THR A CA 1
ATOM 1205 C C . THR A 1 160 ? -20.078 3.270 19.128 1.00 97.31 160 THR A C 1
ATOM 1207 O O . THR A 1 160 ? -20.188 2.108 18.744 1.00 97.31 160 THR A O 1
ATOM 1210 N N . GLN A 1 161 ? -20.030 4.297 18.279 1.00 97.81 161 GLN A N 1
ATOM 1211 C CA . GLN A 1 161 ? -19.962 4.139 16.827 1.00 97.81 161 GLN A CA 1
ATOM 1212 C C . GLN A 1 161 ? -18.626 3.530 16.402 1.00 97.81 161 GLN A C 1
ATOM 1214 O O . GLN A 1 161 ? -18.640 2.671 15.527 1.00 97.81 161 GLN A O 1
ATOM 1219 N N . ASP A 1 162 ? -17.524 3.853 17.080 1.00 97.62 162 ASP A N 1
ATOM 1220 C CA . ASP A 1 162 ? -16.216 3.234 16.833 1.00 97.62 162 ASP A CA 1
ATOM 1221 C C . ASP A 1 162 ? -16.214 1.754 17.156 1.00 97.62 162 ASP A C 1
ATOM 1223 O O . ASP A 1 162 ? -15.704 0.947 16.391 1.00 97.62 162 ASP A O 1
ATOM 1227 N N . VAL A 1 163 ? -16.862 1.373 18.260 1.00 97.62 163 VAL A N 1
ATOM 1228 C CA . VAL A 1 163 ? -17.018 -0.041 18.621 1.00 97.62 163 VAL A CA 1
ATOM 1229 C C . VAL A 1 163 ? -17.788 -0.781 17.532 1.00 97.62 163 VAL A C 1
ATOM 1231 O O . VAL A 1 163 ? -17.409 -1.883 17.146 1.00 97.62 163 VAL A O 1
ATOM 1234 N N . LEU A 1 164 ? -18.867 -0.186 17.016 1.00 96.38 164 LEU A N 1
ATOM 1235 C CA . LEU A 1 164 ? -19.629 -0.783 15.919 1.00 96.38 164 LEU A CA 1
ATOM 1236 C C . LEU A 1 164 ? -18.804 -0.848 14.628 1.00 96.38 164 LEU A C 1
ATOM 1238 O O . LEU A 1 164 ? -18.852 -1.864 13.939 1.00 96.38 164 LEU A O 1
ATOM 1242 N N . ALA A 1 165 ? -18.044 0.200 14.310 1.00 94.44 165 ALA A N 1
ATOM 1243 C CA . ALA A 1 165 ? -17.191 0.251 13.130 1.00 94.44 165 ALA A CA 1
ATOM 1244 C C . ALA A 1 165 ? -16.070 -0.801 13.199 1.00 94.44 165 ALA A C 1
ATOM 1246 O O . ALA A 1 165 ? -15.919 -1.585 12.262 1.00 94.44 165 ALA A O 1
ATOM 1247 N N . PHE A 1 166 ? -15.381 -0.905 14.338 1.00 95.88 166 PHE A N 1
ATOM 1248 C CA . PHE A 1 166 ? -14.355 -1.914 14.589 1.00 95.88 166 PHE A CA 1
ATOM 1249 C C . PHE A 1 166 ? -14.923 -3.333 14.512 1.00 95.88 166 PHE A C 1
ATOM 1251 O O . PHE A 1 166 ? -14.368 -4.180 13.822 1.00 95.88 166 PHE A O 1
ATOM 1258 N N . LEU A 1 167 ? -16.059 -3.615 15.163 1.00 95.25 167 LEU A N 1
ATOM 1259 C CA . LEU A 1 167 ? -16.657 -4.955 15.121 1.00 95.25 167 LEU A CA 1
ATOM 1260 C C . LEU A 1 167 ? -17.140 -5.339 13.715 1.00 95.25 167 LEU A C 1
ATOM 1262 O O . LEU A 1 167 ? -17.063 -6.512 13.347 1.00 95.25 167 LEU A O 1
ATOM 1266 N N . ASN A 1 168 ? -17.612 -4.376 12.918 1.00 92.44 168 ASN A N 1
ATOM 1267 C CA . ASN A 1 168 ? -17.935 -4.622 11.513 1.00 92.44 168 ASN A CA 1
ATOM 1268 C C . ASN A 1 168 ? -16.674 -4.996 10.718 1.00 92.44 168 ASN A C 1
ATOM 1270 O O . ASN A 1 168 ? -16.704 -6.005 10.021 1.00 92.44 168 ASN A O 1
ATOM 1274 N N . ALA A 1 169 ? -15.573 -4.252 10.880 1.00 90.75 169 ALA A N 1
ATOM 1275 C CA . ALA A 1 169 ? -14.294 -4.555 10.230 1.00 90.75 169 ALA A CA 1
ATOM 1276 C C . ALA A 1 169 ? -13.695 -5.896 10.702 1.00 90.75 169 ALA A C 1
ATOM 1278 O O . ALA A 1 169 ? -13.189 -6.685 9.912 1.00 90.75 169 ALA A O 1
ATOM 1279 N N . TRP A 1 170 ? -13.799 -6.204 11.994 1.00 91.50 170 TRP A N 1
ATOM 1280 C CA . TRP A 1 170 ? -13.314 -7.461 12.561 1.00 91.50 170 TRP A CA 1
ATOM 1281 C C . TRP A 1 170 ? -14.085 -8.678 12.036 1.00 91.50 170 TRP A C 1
ATOM 1283 O O . TRP A 1 170 ? -13.501 -9.729 11.782 1.00 91.50 170 TRP A O 1
ATOM 1293 N N . THR A 1 171 ? -15.404 -8.551 11.866 1.00 89.69 171 THR A N 1
ATOM 1294 C CA . THR A 1 171 ? -16.260 -9.661 11.413 1.00 89.69 171 THR A CA 1
ATOM 1295 C C . THR A 1 171 ? -16.308 -9.832 9.899 1.00 89.69 171 THR A C 1
ATOM 1297 O O . THR A 1 171 ? -16.607 -10.939 9.449 1.00 89.69 171 THR A O 1
ATOM 1300 N N . SER A 1 172 ? -16.008 -8.789 9.116 1.00 83.94 172 SER A N 1
ATOM 1301 C CA . SER A 1 172 ? -15.763 -8.936 7.676 1.00 83.94 172 SER A CA 1
ATOM 1302 C C . SER A 1 172 ? -14.477 -9.703 7.388 1.00 83.94 172 SER A C 1
ATOM 1304 O O . SER A 1 172 ? -14.379 -10.318 6.332 1.00 83.94 172 SER A O 1
ATOM 1306 N N . GLY A 1 173 ? -13.542 -9.700 8.342 1.00 73.56 173 GLY A N 1
ATOM 1307 C CA . GLY A 1 173 ? -12.192 -10.186 8.128 1.00 73.56 173 GLY A CA 1
ATOM 1308 C C . GLY A 1 173 ? -11.364 -9.207 7.300 1.00 73.56 173 GLY A C 1
ATOM 1309 O O . GLY A 1 173 ? -11.837 -8.135 6.905 1.00 73.56 173 GLY A O 1
ATOM 1310 N N . CYS A 1 174 ? -10.121 -9.623 7.105 1.00 68.25 174 CYS A N 1
ATOM 1311 C CA . CYS A 1 174 ? -9.285 -9.280 5.971 1.00 68.25 174 CYS A CA 1
ATOM 1312 C C . CYS A 1 174 ? -9.489 -10.463 5.005 1.00 68.25 174 CYS A C 1
ATOM 1314 O O . CYS A 1 174 ? -9.905 -10.208 3.867 1.00 68.25 174 CYS A O 1
#